Protein AF-A0A6I1L5E0-F1 (afdb_monomer_lite)

Structure (mmCIF, N/CA/C/O backbone):
data_AF-A0A6I1L5E0-F1
#
_entry.id   AF-A0A6I1L5E0-F1
#
loop_
_atom_site.group_PDB
_atom_site.id
_atom_site.type_symbol
_atom_site.label_atom_id
_atom_site.label_alt_id
_atom_site.label_comp_id
_atom_site.label_asym_id
_atom_site.label_entity_id
_atom_site.label_seq_id
_atom_site.pdbx_PDB_ins_code
_atom_site.Cartn_x
_atom_site.Cartn_y
_atom_site.Cartn_z
_atom_site.occupancy
_atom_site.B_iso_or_equiv
_atom_site.auth_seq_id
_atom_site.auth_comp_id
_atom_site.auth_asym_id
_atom_site.auth_atom_id
_atom_site.pdbx_PDB_model_num
ATOM 1 N N . MET A 1 1 ? 4.407 -18.622 -3.293 1.00 72.12 1 MET A N 1
ATOM 2 C CA . MET A 1 1 ? 4.106 -17.264 -2.795 1.00 72.12 1 MET A CA 1
ATOM 3 C C . MET A 1 1 ? 5.200 -16.865 -1.818 1.00 72.12 1 MET A C 1
ATOM 5 O O . MET A 1 1 ? 5.470 -17.625 -0.894 1.00 72.12 1 MET A O 1
ATOM 9 N N . ARG A 1 2 ? 5.888 -15.745 -2.059 1.00 82.50 2 ARG A N 1
ATOM 10 C CA . ARG A 1 2 ? 6.890 -15.226 -1.118 1.00 82.50 2 ARG A CA 1
ATOM 11 C C . ARG A 1 2 ? 6.158 -14.527 0.025 1.00 82.50 2 ARG A C 1
ATOM 13 O O . ARG A 1 2 ? 5.149 -13.871 -0.210 1.00 82.50 2 ARG A O 1
ATOM 20 N N . LYS A 1 3 ? 6.640 -14.697 1.256 1.00 89.31 3 LYS A N 1
ATOM 21 C CA . LYS A 1 3 ? 6.059 -14.018 2.417 1.00 89.31 3 LYS A CA 1
ATOM 22 C C . LYS A 1 3 ? 6.250 -12.508 2.258 1.00 89.31 3 LYS A C 1
ATOM 24 O O . LYS A 1 3 ? 7.385 -12.065 2.110 1.00 89.31 3 LYS A O 1
ATOM 29 N N . ILE A 1 4 ? 5.155 -11.756 2.315 1.00 93.00 4 ILE A N 1
ATOM 30 C CA . ILE A 1 4 ? 5.181 -10.293 2.390 1.00 93.00 4 ILE A CA 1
ATOM 31 C C . ILE A 1 4 ? 5.481 -9.924 3.843 1.00 93.00 4 ILE A C 1
ATOM 33 O O . ILE A 1 4 ? 4.806 -10.397 4.761 1.00 93.00 4 ILE A O 1
ATOM 37 N N . ILE A 1 5 ? 6.523 -9.125 4.055 1.00 93.06 5 ILE A N 1
ATOM 38 C CA . ILE A 1 5 ? 6.858 -8.559 5.362 1.00 93.06 5 ILE A CA 1
ATOM 39 C C . ILE A 1 5 ? 6.498 -7.081 5.279 1.00 93.06 5 ILE A C 1
ATOM 41 O O . ILE A 1 5 ? 7.127 -6.351 4.519 1.00 93.06 5 ILE A O 1
ATOM 45 N N . LYS A 1 6 ? 5.465 -6.666 6.019 1.00 93.44 6 LYS A N 1
ATOM 46 C CA . LYS A 1 6 ? 5.040 -5.265 6.055 1.00 93.44 6 LYS A CA 1
ATOM 47 C C . LYS A 1 6 ? 6.122 -4.415 6.719 1.00 93.44 6 LYS A C 1
ATOM 49 O O . LYS A 1 6 ? 6.609 -4.777 7.792 1.00 93.44 6 LYS A O 1
ATOM 54 N N . GLY A 1 7 ? 6.489 -3.326 6.061 1.00 91.44 7 GLY A N 1
ATOM 55 C CA . GLY A 1 7 ? 7.347 -2.283 6.594 1.00 91.44 7 GLY A CA 1
ATOM 56 C C . GLY A 1 7 ? 6.534 -1.142 7.192 1.00 91.44 7 GLY A C 1
ATOM 57 O O . GLY A 1 7 ? 5.343 -1.276 7.493 1.00 91.44 7 GLY A O 1
ATOM 58 N N . ASP A 1 8 ? 7.202 -0.005 7.347 1.00 92.50 8 ASP A N 1
ATOM 59 C CA . ASP A 1 8 ? 6.567 1.219 7.812 1.00 92.50 8 ASP A CA 1
ATOM 60 C C . ASP A 1 8 ? 5.629 1.787 6.742 1.00 92.50 8 ASP A C 1
ATOM 62 O O . ASP A 1 8 ? 5.907 1.742 5.540 1.00 92.50 8 ASP A O 1
ATOM 66 N N . GLU A 1 9 ? 4.503 2.346 7.186 1.00 93.50 9 GLU A N 1
ATOM 67 C CA . GLU A 1 9 ? 3.602 3.048 6.279 1.00 93.50 9 GLU A CA 1
ATOM 68 C C . GLU A 1 9 ? 4.277 4.298 5.686 1.00 93.50 9 GLU A C 1
ATOM 70 O O . GLU A 1 9 ? 5.071 4.962 6.361 1.00 93.50 9 GLU A O 1
ATOM 75 N N . PRO A 1 10 ? 3.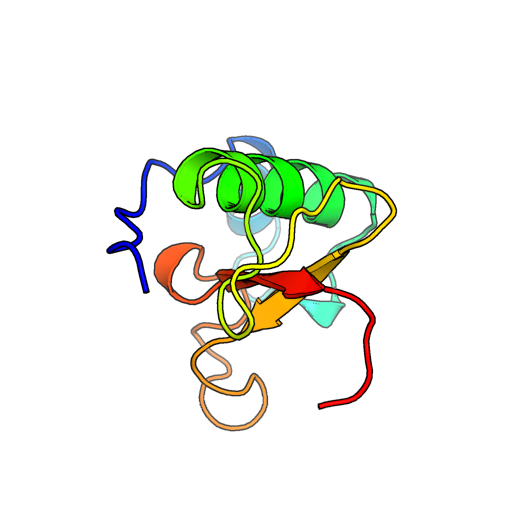965 4.665 4.430 1.00 96.06 10 PRO A N 1
ATOM 76 C CA . PRO A 1 10 ? 4.570 5.834 3.813 1.00 96.06 10 PRO A CA 1
ATOM 77 C C . PRO A 1 10 ? 4.178 7.112 4.574 1.00 96.06 10 PRO A C 1
ATOM 79 O O . PRO A 1 10 ? 3.004 7.275 4.930 1.00 96.06 10 PRO A O 1
ATOM 82 N N . PRO A 1 11 ? 5.101 8.081 4.743 1.00 96.38 11 PRO A N 1
ATOM 83 C CA . PRO A 1 11 ? 4.830 9.315 5.483 1.00 96.38 11 PRO A CA 1
ATOM 84 C C . PRO A 1 11 ? 3.614 10.097 4.973 1.00 96.38 11 PRO A C 1
ATOM 86 O O . PRO A 1 11 ? 2.920 10.748 5.755 1.00 96.38 11 PRO A O 1
ATOM 89 N N . THR A 1 12 ? 3.322 10.004 3.672 1.00 96.00 12 THR A N 1
ATOM 90 C CA . THR A 1 12 ? 2.147 10.627 3.046 1.00 96.00 12 THR A CA 1
ATOM 91 C C . THR A 1 12 ? 0.835 10.085 3.612 1.00 96.00 12 THR A C 1
ATOM 93 O O . THR A 1 12 ? -0.087 10.862 3.858 1.00 96.00 12 THR A O 1
ATOM 96 N N . LEU A 1 13 ? 0.751 8.779 3.882 1.00 96.50 13 LEU A N 1
ATOM 97 C CA . LEU A 1 13 ? -0.418 8.163 4.506 1.00 96.50 13 LEU A CA 1
ATOM 98 C C . LEU A 1 13 ? -0.514 8.548 5.986 1.00 96.50 13 LEU A C 1
ATOM 100 O O . LEU A 1 13 ? -1.595 8.925 6.439 1.00 96.50 13 LEU A O 1
ATOM 104 N N . THR A 1 14 ? 0.599 8.535 6.726 1.00 96.69 14 THR A N 1
ATOM 105 C CA . THR A 1 14 ? 0.622 8.961 8.137 1.00 96.69 14 THR A CA 1
ATOM 106 C C . THR A 1 14 ? 0.157 10.407 8.296 1.00 96.69 14 THR A C 1
ATOM 108 O O . THR A 1 14 ? -0.679 10.708 9.150 1.00 96.69 14 THR A O 1
ATOM 111 N N . GLN A 1 15 ? 0.677 11.319 7.470 1.00 96.88 15 GLN A N 1
ATOM 112 C CA . GLN A 1 15 ? 0.284 12.727 7.492 1.00 96.88 15 GLN A CA 1
ATOM 113 C C . GLN A 1 15 ? -1.194 12.890 7.135 1.00 96.88 15 GLN A C 1
ATOM 115 O O . GLN A 1 15 ? -1.914 13.623 7.816 1.00 96.88 15 GLN A O 1
ATOM 120 N N . TRP A 1 16 ? -1.663 12.173 6.113 1.00 97.44 16 TRP A N 1
ATOM 121 C CA . TRP A 1 16 ? -3.056 12.234 5.697 1.00 97.44 16 TRP A CA 1
ATOM 122 C C . TRP A 1 16 ? -4.011 11.727 6.783 1.00 97.44 16 TRP A C 1
ATOM 124 O O . TRP A 1 16 ? -5.006 12.395 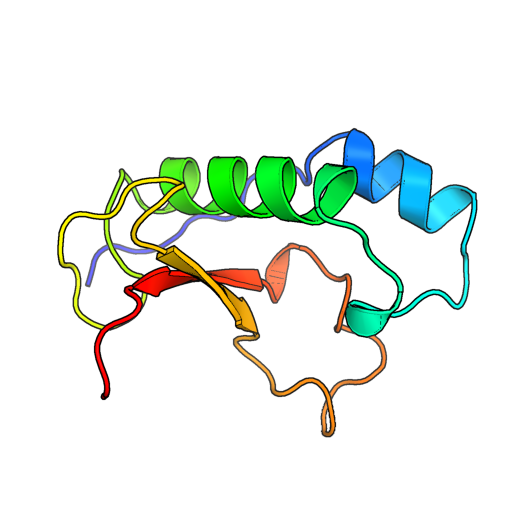7.056 1.00 97.44 16 TRP A O 1
ATOM 134 N N . LYS A 1 17 ? -3.691 10.618 7.465 1.00 96.06 17 LYS A N 1
ATOM 135 C CA . LYS A 1 17 ? -4.482 10.091 8.595 1.00 96.06 17 LYS A CA 1
ATOM 136 C C . LYS A 1 17 ? -4.596 11.088 9.743 1.00 96.06 17 LYS A C 1
ATOM 138 O O . LYS A 1 17 ? -5.656 11.216 10.344 1.00 96.06 17 LYS A O 1
ATOM 143 N N . ARG A 1 18 ? -3.510 11.809 10.047 1.00 96.19 18 ARG A N 1
ATOM 144 C CA . ARG A 1 18 ? -3.512 12.851 11.089 1.00 96.19 18 ARG A CA 1
ATOM 145 C C . ARG A 1 18 ? -4.428 14.016 10.724 1.00 96.19 18 ARG A C 1
ATOM 147 O O . ARG A 1 18 ? -5.119 14.530 11.596 1.00 96.19 18 ARG A O 1
ATOM 154 N N . ALA A 1 19 ? -4.436 14.417 9.454 1.00 96.69 19 ALA A N 1
ATOM 155 C CA . ALA A 1 19 ? -5.328 15.459 8.954 1.00 96.69 19 ALA A CA 1
ATOM 156 C C . ALA A 1 19 ? -6.786 14.979 8.815 1.00 96.69 19 ALA A C 1
ATOM 158 O O . ALA A 1 19 ? -7.704 15.785 8.938 1.00 96.69 19 ALA A O 1
ATOM 159 N N . ASN A 1 20 ? -7.003 13.676 8.604 1.00 96.19 20 ASN A N 1
ATOM 160 C CA . ASN A 1 20 ? -8.313 13.066 8.370 1.00 96.19 20 ASN A CA 1
ATOM 161 C C . ASN A 1 20 ? -8.552 11.882 9.329 1.00 96.19 20 ASN A C 1
ATOM 163 O O . ASN A 1 20 ? -8.520 10.729 8.895 1.00 96.19 20 ASN A O 1
ATOM 167 N N . PRO A 1 21 ? -8.836 12.125 10.624 1.00 93.56 21 PRO A N 1
ATOM 168 C CA . PRO A 1 21 ? -8.965 11.052 11.618 1.00 93.56 21 PRO A CA 1
ATOM 169 C C . PRO A 1 21 ? -10.082 10.037 11.330 1.00 93.56 21 PRO A C 1
ATOM 171 O O . PRO A 1 21 ? -10.028 8.909 11.809 1.00 93.56 21 PRO A O 1
ATOM 174 N N . GLN A 1 22 ? -11.102 10.438 10.565 1.00 93.62 22 GLN A N 1
ATOM 175 C CA . GLN A 1 22 ? -12.219 9.587 10.131 1.00 93.62 22 GLN A CA 1
ATOM 176 C C . GLN A 1 22 ? -12.164 9.253 8.632 1.00 93.62 22 GLN A C 1
ATOM 178 O O . GLN A 1 22 ? -13.109 8.675 8.093 1.00 93.62 22 GLN A O 1
ATOM 183 N N . GLY A 1 23 ? -11.081 9.644 7.959 1.00 93.81 23 GLY A N 1
ATOM 184 C CA . GLY A 1 23 ? -10.918 9.453 6.529 1.00 93.81 23 GLY A CA 1
ATOM 185 C C . GLY A 1 23 ? -10.815 7.975 6.161 1.00 93.81 23 GLY A C 1
ATOM 186 O O . GLY A 1 23 ? -10.200 7.171 6.865 1.00 93.81 23 GLY A O 1
ATOM 187 N N . ARG A 1 24 ? -11.411 7.623 5.027 1.00 95.44 24 ARG A N 1
ATOM 188 C CA . ARG A 1 24 ? -11.424 6.275 4.458 1.00 95.44 24 ARG A CA 1
ATOM 189 C C . ARG A 1 24 ? -10.586 6.225 3.188 1.00 95.44 24 ARG A C 1
ATOM 191 O O . ARG A 1 24 ? -10.250 7.246 2.597 1.00 95.44 24 ARG A O 1
ATOM 198 N N . TYR A 1 25 ? -10.280 5.017 2.719 1.00 95.94 25 TYR A N 1
ATOM 199 C CA . TYR A 1 25 ? -9.472 4.835 1.506 1.00 95.94 25 TYR A CA 1
ATOM 200 C C . TYR A 1 25 ? -10.054 5.546 0.273 1.00 95.94 25 TYR A C 1
ATOM 202 O O . TYR A 1 25 ? -9.316 6.109 -0.537 1.00 95.94 25 TYR A O 1
ATOM 210 N N . GLN A 1 26 ? -11.383 5.553 0.142 1.00 94.38 26 GLN A N 1
ATOM 211 C CA . GLN A 1 26 ? -12.090 6.250 -0.934 1.00 94.38 26 GLN A CA 1
ATOM 212 C C . GLN A 1 26 ? -11.800 7.760 -0.971 1.00 94.38 26 GLN A C 1
ATOM 214 O O . GLN A 1 26 ? -11.784 8.333 -2.057 1.00 94.38 26 GLN A O 1
ATOM 219 N N . ASP A 1 27 ? -11.485 8.364 0.178 1.00 95.88 27 ASP A N 1
ATOM 220 C CA . ASP A 1 27 ? -11.182 9.792 0.319 1.00 95.88 27 ASP A CA 1
ATOM 221 C C . ASP A 1 27 ? -9.721 10.114 -0.055 1.00 95.88 27 ASP A C 1
ATOM 223 O O . ASP A 1 27 ? -9.344 11.279 -0.188 1.00 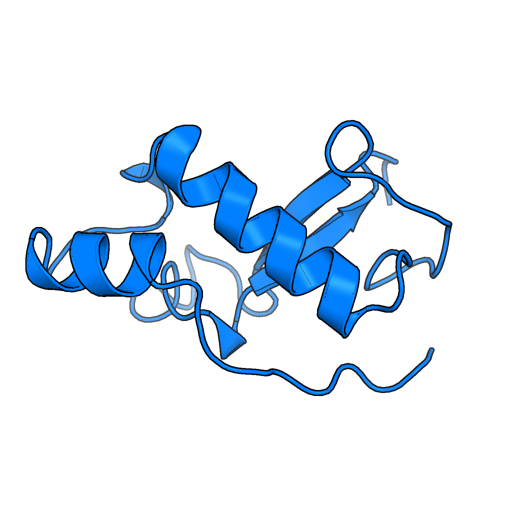95.88 27 ASP A O 1
ATOM 227 N N . LEU A 1 28 ? -8.875 9.091 -0.240 1.00 96.50 28 LEU A N 1
ATOM 228 C CA . LEU A 1 28 ? -7.505 9.265 -0.718 1.00 96.50 28 LEU A CA 1
ATOM 229 C C . LEU A 1 28 ? -7.492 9.645 -2.195 1.00 96.50 28 LEU A C 1
ATOM 231 O O . LEU A 1 28 ? -8.162 9.016 -3.018 1.00 96.50 28 LEU A O 1
ATOM 235 N N . THR A 1 29 ? -6.617 10.580 -2.548 1.00 96.31 29 THR A N 1
ATOM 236 C CA . THR A 1 29 ? -6.339 10.936 -3.941 1.00 96.31 29 THR A CA 1
ATOM 237 C C . THR A 1 29 ? -5.160 10.129 -4.489 1.00 96.31 29 THR A C 1
ATOM 239 O O . THR A 1 29 ? -4.502 9.370 -3.769 1.00 96.31 29 THR A O 1
ATOM 242 N N . HIS A 1 30 ? -4.852 10.307 -5.775 1.00 94.31 30 HIS A N 1
ATOM 243 C CA . HIS A 1 30 ? -3.687 9.679 -6.397 1.00 94.31 30 HIS A CA 1
ATOM 244 C C . HIS A 1 30 ? -2.369 10.003 -5.665 1.00 94.31 30 HIS A C 1
ATOM 246 O O . HIS A 1 30 ? -1.502 9.136 -5.569 1.00 94.31 30 HIS A O 1
ATOM 252 N N . GLU A 1 31 ? -2.248 11.200 -5.081 1.00 94.81 31 GLU A N 1
ATOM 253 C CA . GLU A 1 31 ? -1.054 11.635 -4.343 1.00 94.81 31 GLU A CA 1
ATOM 254 C C . GLU A 1 31 ? -0.760 10.774 -3.111 1.00 94.81 31 GLU A C 1
ATOM 256 O O . GLU A 1 31 ? 0.400 10.554 -2.777 1.00 94.81 31 GLU A O 1
ATOM 261 N N . GLN A 1 32 ? -1.794 10.252 -2.445 1.00 96.44 32 GLN A N 1
ATOM 262 C CA . GLN A 1 32 ? -1.619 9.324 -1.327 1.00 96.44 32 GLN A CA 1
ATOM 263 C C . GLN A 1 32 ? -1.582 7.871 -1.808 1.00 96.44 32 GLN A C 1
ATOM 265 O O . GLN A 1 32 ? -0.783 7.076 -1.315 1.00 96.44 32 GLN A O 1
ATOM 270 N N . ARG A 1 33 ? -2.418 7.507 -2.790 1.00 97.19 33 ARG A N 1
ATOM 271 C CA . ARG A 1 33 ? -2.526 6.119 -3.268 1.00 97.19 33 ARG A CA 1
ATOM 272 C C . ARG A 1 33 ? -1.250 5.622 -3.948 1.00 97.19 33 ARG A C 1
ATOM 274 O O . ARG A 1 33 ? -0.915 4.453 -3.768 1.00 97.19 33 ARG A O 1
ATOM 281 N N . SER A 1 34 ? -0.552 6.484 -4.689 1.00 97.31 34 SER A N 1
ATOM 282 C CA . SER A 1 34 ? 0.670 6.128 -5.421 1.00 97.31 34 SER A CA 1
ATOM 283 C C . SER A 1 34 ? 1.835 5.740 -4.487 1.00 97.31 34 SER A C 1
ATOM 285 O O . SER A 1 34 ? 2.317 4.613 -4.608 1.00 97.31 34 SER A O 1
ATOM 287 N N . PRO A 1 35 ? 2.217 6.541 -3.468 1.00 97.69 35 PRO A N 1
ATOM 288 C CA . PRO A 1 35 ? 3.219 6.132 -2.478 1.00 97.69 35 PRO A CA 1
ATOM 289 C C . PRO A 1 35 ? 2.863 4.850 -1.716 1.00 97.69 35 PRO A C 1
ATOM 291 O O . PRO A 1 35 ? 3.736 4.026 -1.460 1.00 97.69 35 PRO A O 1
ATOM 294 N N . ILE A 1 36 ? 1.580 4.644 -1.386 1.00 98.00 36 ILE A N 1
ATOM 295 C CA . ILE A 1 36 ? 1.111 3.395 -0.758 1.00 98.00 36 ILE A CA 1
ATOM 296 C C . ILE A 1 36 ? 1.368 2.203 -1.680 1.00 98.00 36 ILE A C 1
ATOM 298 O O . ILE A 1 36 ? 1.864 1.173 -1.227 1.00 98.00 36 ILE A O 1
ATOM 302 N N . ARG A 1 37 ? 1.053 2.345 -2.973 1.00 97.62 37 ARG A N 1
ATOM 303 C CA . ARG A 1 37 ? 1.292 1.299 -3.972 1.00 97.62 37 ARG A CA 1
ATOM 304 C C . ARG A 1 37 ? 2.772 0.989 -4.106 1.00 97.62 37 ARG A C 1
ATOM 306 O O . ARG A 1 37 ? 3.143 -0.178 -4.086 1.00 97.62 37 ARG A O 1
ATOM 313 N N . GLN A 1 38 ? 3.595 2.028 -4.219 1.00 97.75 38 GLN A N 1
ATOM 314 C CA . GLN A 1 38 ? 5.040 1.908 -4.359 1.00 97.75 38 GLN A CA 1
ATOM 315 C C . GLN A 1 38 ? 5.644 1.137 -3.179 1.00 97.75 38 GLN A C 1
ATOM 317 O O . GLN A 1 38 ? 6.351 0.156 -3.395 1.00 97.75 38 GLN A O 1
ATOM 322 N N . ALA A 1 39 ? 5.268 1.494 -1.947 1.00 97.75 39 ALA A N 1
ATOM 323 C CA . ALA A 1 39 ? 5.702 0.776 -0.751 1.00 97.75 39 ALA A CA 1
ATOM 324 C C . ALA A 1 39 ? 5.271 -0.704 -0.775 1.00 97.75 39 ALA A C 1
ATOM 326 O O . ALA A 1 39 ? 6.081 -1.590 -0.515 1.00 97.75 39 ALA A O 1
ATOM 327 N N . CYS A 1 40 ? 4.026 -1.003 -1.169 1.00 97.75 40 CYS A N 1
ATOM 328 C CA . CYS A 1 40 ? 3.563 -2.392 -1.290 1.00 97.75 40 CYS A CA 1
ATOM 329 C C . CYS A 1 40 ? 4.339 -3.181 -2.360 1.00 97.75 40 CYS A C 1
ATOM 331 O O . CYS A 1 40 ? 4.659 -4.350 -2.158 1.00 97.75 40 CYS A O 1
ATOM 333 N N . ILE A 1 41 ? 4.652 -2.566 -3.505 1.00 97.00 41 ILE A N 1
ATOM 334 C CA . ILE A 1 41 ? 5.452 -3.194 -4.570 1.00 97.00 41 ILE A CA 1
ATOM 335 C C . ILE A 1 41 ? 6.849 -3.546 -4.046 1.00 97.00 41 ILE A C 1
ATOM 337 O O . ILE A 1 41 ? 7.342 -4.640 -4.323 1.00 97.00 41 ILE A O 1
ATOM 341 N N . GLU A 1 42 ? 7.473 -2.659 -3.271 1.00 96.50 42 GLU A N 1
ATOM 342 C CA . GLU A 1 42 ? 8.791 -2.884 -2.667 1.00 96.50 42 GLU A CA 1
ATOM 343 C C . GLU A 1 42 ? 8.769 -4.044 -1.662 1.00 96.50 42 GLU A C 1
ATOM 345 O O . GLU A 1 42 ? 9.583 -4.965 -1.775 1.00 96.50 42 GLU A O 1
ATOM 350 N N . GLU A 1 43 ? 7.785 -4.072 -0.755 1.00 95.94 43 GLU A N 1
ATOM 351 C CA . GLU A 1 43 ? 7.558 -5.182 0.190 1.00 95.94 43 GLU A CA 1
ATOM 352 C C . GLU A 1 43 ? 7.328 -6.525 -0.518 1.00 95.94 43 GLU A C 1
ATOM 354 O O . GLU A 1 43 ? 7.664 -7.594 -0.002 1.00 95.94 43 GLU A O 1
ATOM 359 N N . GLN A 1 44 ? 6.743 -6.474 -1.713 1.00 96.62 44 GLN A N 1
ATOM 360 C CA . GLN A 1 44 ? 6.420 -7.635 -2.532 1.00 96.62 44 GLN A CA 1
ATOM 361 C C . GLN A 1 44 ? 7.510 -7.979 -3.554 1.00 96.62 44 GLN A C 1
ATOM 363 O O . GLN A 1 44 ? 7.328 -8.897 -4.357 1.00 96.62 44 GLN A O 1
ATOM 368 N N . HIS A 1 45 ? 8.647 -7.278 -3.530 1.00 95.81 45 HIS A N 1
ATOM 369 C CA . HIS A 1 45 ? 9.757 -7.463 -4.465 1.00 95.81 45 HIS A CA 1
ATOM 370 C C . HIS A 1 45 ? 9.350 -7.328 -5.943 1.00 95.81 45 HIS A C 1
ATOM 372 O O . HIS A 1 45 ? 9.841 -8.069 -6.795 1.00 95.81 45 HIS A O 1
ATOM 378 N N . GLY A 1 46 ? 8.433 -6.410 -6.253 1.00 95.94 46 GLY A N 1
ATOM 379 C CA . GLY A 1 46 ? 7.953 -6.199 -7.617 1.00 95.94 46 GLY A CA 1
ATOM 380 C C . GLY A 1 46 ? 6.946 -7.241 -8.103 1.00 95.94 46 GLY A C 1
ATOM 381 O O . GLY A 1 46 ? 6.710 -7.318 -9.304 1.00 95.94 46 GLY A O 1
ATOM 382 N N . LEU A 1 47 ? 6.373 -8.065 -7.218 1.00 96.31 47 LEU A N 1
ATOM 383 C CA . LEU A 1 47 ? 5.455 -9.148 -7.588 1.00 96.31 47 LEU A CA 1
ATOM 384 C C . LEU A 1 47 ? 4.031 -8.883 -7.093 1.00 96.31 47 LEU A C 1
ATOM 386 O O . LEU A 1 47 ? 3.830 -8.352 -6.010 1.00 96.31 47 LEU A O 1
ATOM 390 N N . CYS A 1 48 ? 3.022 -9.300 -7.853 1.00 95.94 48 CYS A N 1
ATOM 391 C CA . CYS A 1 48 ? 1.625 -9.271 -7.422 1.00 95.94 48 CYS A CA 1
ATOM 392 C C . CYS A 1 48 ? 1.400 -10.174 -6.199 1.00 95.94 48 CYS A C 1
ATOM 394 O O . CYS A 1 48 ? 1.852 -11.324 -6.179 1.00 95.94 48 CYS A O 1
ATOM 396 N N . ALA A 1 49 ? 0.634 -9.679 -5.221 1.00 95.19 49 ALA A N 1
ATOM 397 C CA . ALA A 1 49 ? 0.335 -10.390 -3.978 1.00 95.19 49 ALA A CA 1
ATOM 398 C C . ALA A 1 49 ? -0.357 -11.752 -4.184 1.00 95.19 49 ALA A C 1
ATOM 400 O O . ALA A 1 49 ? -0.165 -12.662 -3.378 1.00 95.19 49 ALA A O 1
ATOM 401 N N . TYR A 1 50 ? -1.121 -11.921 -5.270 1.00 93.50 50 TYR A N 1
ATOM 402 C CA . TYR A 1 50 ? -1.877 -13.154 -5.530 1.00 93.50 50 TYR A CA 1
ATOM 403 C C . TYR A 1 50 ? -1.241 -14.035 -6.601 1.00 93.50 50 TYR A C 1
ATOM 405 O O . TYR A 1 50 ? -0.952 -15.202 -6.349 1.00 93.50 50 TYR A O 1
ATOM 413 N N . CYS A 1 51 ? -1.011 -13.491 -7.799 1.00 93.12 51 CYS A N 1
ATOM 414 C CA . CYS A 1 51 ? -0.560 -14.277 -8.950 1.00 93.12 51 CYS A CA 1
ATOM 415 C C . CYS A 1 51 ? 0.965 -14.301 -9.121 1.00 93.12 51 CYS A C 1
ATOM 417 O O . CYS A 1 51 ? 1.459 -14.944 -10.047 1.00 93.12 51 CYS A O 1
ATOM 419 N N . CYS A 1 52 ? 1.709 -13.573 -8.279 1.00 93.69 52 CYS A N 1
ATOM 420 C CA . CYS A 1 52 ? 3.171 -13.466 -8.313 1.00 93.69 52 CYS A CA 1
ATOM 421 C C . CYS A 1 52 ? 3.768 -13.014 -9.663 1.00 93.69 52 CYS A C 1
ATOM 423 O O . CYS A 1 52 ? 4.957 -13.217 -9.893 1.00 93.69 52 CYS A O 1
ATOM 425 N N . HIS A 1 53 ? 2.982 -12.398 -10.550 1.00 92.88 53 HIS A N 1
ATOM 426 C CA . HIS A 1 53 ? 3.508 -11.771 -11.763 1.00 92.88 53 HIS A CA 1
ATOM 427 C C . HIS A 1 53 ? 4.243 -10.478 -11.432 1.00 92.88 53 HIS A C 1
ATOM 429 O O . HIS A 1 53 ? 3.889 -9.799 -10.468 1.00 92.88 53 HIS A O 1
ATOM 435 N N . ALA A 1 54 ? 5.231 -10.130 -12.255 1.00 95.88 54 ALA A N 1
ATOM 436 C CA . ALA A 1 54 ? 5.904 -8.846 -12.157 1.00 95.88 54 ALA A CA 1
ATOM 437 C C . ALA A 1 54 ? 4.900 -7.700 -12.342 1.00 95.88 54 ALA A C 1
ATOM 439 O O . ALA A 1 54 ? 4.080 -7.725 -13.261 1.00 95.88 54 ALA A O 1
ATOM 440 N N . ILE A 1 55 ? 4.979 -6.711 -11.460 1.00 96.94 55 ILE A N 1
ATOM 441 C CA . ILE A 1 55 ? 4.150 -5.514 -11.478 1.00 96.94 55 ILE A CA 1
ATOM 442 C C . ILE A 1 55 ? 5.008 -4.269 -11.283 1.00 96.94 55 ILE A C 1
ATOM 444 O O . ILE A 1 55 ? 6.059 -4.279 -10.647 1.00 96.94 55 ILE A O 1
ATOM 448 N N . THR A 1 56 ? 4.504 -3.176 -11.824 1.00 96.50 56 THR A N 1
ATOM 449 C CA . THR A 1 56 ? 5.015 -1.816 -11.685 1.00 96.50 56 THR A CA 1
ATOM 450 C C . THR A 1 56 ? 3.901 -0.932 -11.140 1.00 96.50 56 THR A C 1
ATOM 452 O O . THR A 1 56 ? 2.750 -1.365 -11.031 1.00 96.50 56 THR A O 1
ATOM 455 N N . LEU A 1 57 ? 4.216 0.324 -10.833 1.00 95.94 57 LEU A N 1
ATOM 456 C CA . LEU A 1 57 ? 3.226 1.292 -10.369 1.00 95.94 57 LEU A CA 1
ATOM 457 C C . LEU A 1 57 ? 2.042 1.441 -11.346 1.00 95.94 57 LEU A C 1
ATOM 459 O O . LEU A 1 57 ? 0.897 1.531 -10.903 1.00 95.94 57 LEU A O 1
ATOM 463 N N . ASP A 1 58 ? 2.317 1.386 -12.652 1.00 94.69 58 ASP A N 1
ATOM 464 C CA . ASP A 1 58 ? 1.325 1.556 -13.724 1.00 94.69 58 ASP A CA 1
ATOM 465 C C . ASP A 1 58 ? 0.525 0.279 -14.032 1.00 94.69 58 ASP A C 1
ATOM 467 O O . ASP A 1 58 ? -0.599 0.342 -14.526 1.00 94.69 58 ASP A O 1
ATOM 471 N N . SER A 1 59 ? 1.084 -0.898 -13.731 1.00 95.06 59 SER A N 1
ATOM 472 C CA . SER A 1 59 ? 0.457 -2.205 -14.007 1.00 95.06 59 SER A CA 1
ATOM 473 C C . SER A 1 59 ? -0.205 -2.841 -12.779 1.00 95.06 59 SER A C 1
ATOM 475 O O . SER A 1 59 ? -0.617 -4.006 -12.816 1.00 95.06 59 SER A O 1
ATOM 477 N N . SER A 1 60 ? -0.339 -2.078 -11.693 1.00 96.38 60 SER A N 1
ATOM 478 C CA . SER A 1 60 ? -0.945 -2.538 -10.446 1.00 96.38 60 SER A CA 1
ATOM 479 C C . SER A 1 60 ? -1.895 -1.523 -9.821 1.00 96.38 60 SER A C 1
ATOM 481 O O . SER A 1 60 ? -1.932 -0.348 -10.184 1.00 96.38 60 SER A O 1
ATOM 483 N N . HIS A 1 61 ? -2.660 -1.998 -8.847 1.00 96.56 61 HIS A N 1
ATOM 484 C CA . HIS A 1 61 ? -3.516 -1.209 -7.976 1.00 96.56 61 HIS A CA 1
ATOM 485 C C . HIS A 1 61 ? -3.332 -1.643 -6.522 1.00 96.56 61 HIS A C 1
ATOM 487 O O . HIS A 1 61 ? -2.744 -2.687 -6.231 1.00 96.56 61 HIS A O 1
ATOM 493 N N . ASN A 1 62 ? -3.833 -0.821 -5.604 1.00 97.38 62 ASN A N 1
ATOM 494 C CA . ASN A 1 62 ? -3.843 -1.156 -4.188 1.00 97.38 62 ASN A CA 1
ATOM 495 C C . ASN A 1 62 ? -5.075 -2.020 -3.950 1.00 97.38 62 ASN A C 1
ATOM 497 O O . ASN A 1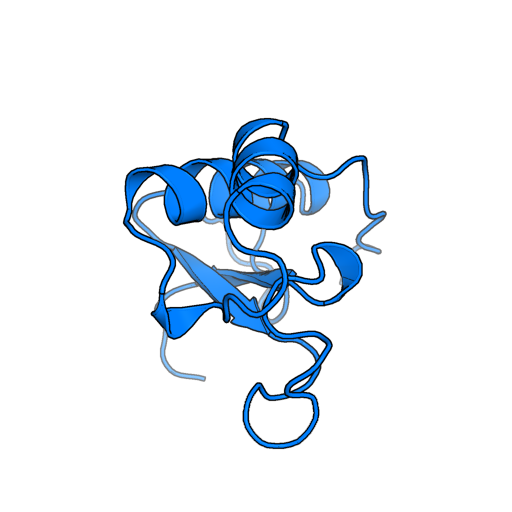 62 ? -6.176 -1.631 -4.337 1.00 97.38 62 ASN A O 1
ATOM 501 N N . GLU A 1 63 ? -4.877 -3.153 -3.309 1.00 96.44 63 GLU A N 1
ATOM 502 C CA . GLU A 1 63 ? -5.922 -4.090 -2.942 1.00 96.44 63 GLU A CA 1
ATOM 503 C C . GLU A 1 63 ? -5.970 -4.219 -1.423 1.00 96.44 63 GLU A C 1
ATOM 505 O O . GLU A 1 63 ? -4.934 -4.146 -0.751 1.00 96.44 63 GLU A O 1
ATOM 510 N N . HIS A 1 64 ? -7.172 -4.423 -0.891 1.00 96.81 64 HIS A N 1
ATOM 511 C CA . HIS A 1 64 ? -7.380 -4.660 0.529 1.00 96.81 64 HIS A CA 1
ATOM 512 C C . HIS A 1 64 ? -7.468 -6.157 0.808 1.00 96.81 64 HIS A C 1
ATOM 514 O O . HIS A 1 64 ? -8.251 -6.871 0.186 1.00 96.81 64 HIS A O 1
ATOM 520 N N . VAL A 1 65 ? -6.680 -6.643 1.769 1.00 95.25 65 VAL A N 1
ATOM 521 C CA . VAL A 1 65 ? -6.708 -8.061 2.164 1.00 95.25 65 VAL A CA 1
ATOM 522 C C . VAL A 1 65 ? -8.046 -8.400 2.826 1.00 95.25 65 VAL A C 1
ATOM 524 O O . VAL A 1 65 ? -8.685 -9.390 2.472 1.00 95.25 65 VAL A O 1
ATOM 527 N N . GLU A 1 66 ? -8.498 -7.547 3.743 1.00 95.81 66 GLU A N 1
ATOM 528 C CA . GLU A 1 66 ? -9.862 -7.525 4.264 1.00 95.81 66 GLU A CA 1
ATOM 529 C C . GLU A 1 66 ? -10.673 -6.449 3.552 1.00 95.81 66 GLU A C 1
ATOM 531 O O . GLU A 1 66 ? -10.301 -5.273 3.555 1.00 95.81 66 GLU A O 1
ATOM 536 N N . ALA A 1 67 ? -11.800 -6.862 2.968 1.00 94.50 67 ALA A N 1
ATOM 537 C CA . ALA A 1 67 ? -12.662 -6.003 2.169 1.00 94.50 67 ALA A CA 1
ATOM 538 C C . ALA A 1 67 ? -13.080 -4.730 2.923 1.00 94.50 67 ALA A C 1
ATOM 540 O O . ALA A 1 67 ? -13.451 -4.774 4.099 1.00 94.50 67 ALA A O 1
ATOM 541 N N . GLN A 1 68 ? -13.089 -3.601 2.211 1.00 93.19 68 GLN A N 1
ATOM 542 C CA . GLN A 1 68 ? -13.393 -2.288 2.788 1.00 93.19 68 GLN A CA 1
ATOM 543 C C . GLN A 1 68 ? -14.779 -2.230 3.450 1.00 93.19 68 GLN A C 1
ATOM 545 O O . GLN A 1 68 ? -14.923 -1.612 4.506 1.00 93.19 68 GLN A O 1
ATOM 550 N N . ASP A 1 69 ? -15.772 -2.916 2.877 1.00 91.81 69 ASP A N 1
ATOM 551 C CA . ASP A 1 69 ? -17.144 -2.950 3.399 1.00 91.81 69 ASP A CA 1
ATOM 552 C C . ASP A 1 69 ? -17.241 -3.687 4.745 1.00 91.81 69 ASP A C 1
ATOM 554 O O . ASP A 1 69 ? -17.993 -3.273 5.631 1.00 91.81 69 ASP A O 1
ATOM 558 N N . GLY A 1 70 ? -16.449 -4.753 4.913 1.00 89.94 70 GLY A N 1
ATOM 559 C CA . GLY A 1 70 ? -16.410 -5.575 6.126 1.00 89.94 70 GLY A CA 1
ATOM 560 C C . GLY A 1 70 ? -15.468 -5.043 7.210 1.00 89.94 70 GLY A C 1
ATOM 561 O O . GLY A 1 70 ? -15.687 -5.307 8.389 1.00 89.94 70 GLY A O 1
ATOM 562 N N . ALA A 1 71 ? -14.450 -4.268 6.828 1.00 92.12 71 ALA A N 1
ATOM 563 C CA . ALA A 1 71 ? -13.414 -3.750 7.722 1.00 92.12 71 ALA A CA 1
ATOM 564 C C . ALA A 1 71 ? -13.213 -2.235 7.536 1.00 92.12 71 ALA A C 1
ATOM 566 O O . ALA A 1 71 ? -12.128 -1.753 7.199 1.00 92.12 71 ALA A O 1
ATOM 567 N N . GLN A 1 72 ? -14.270 -1.453 7.775 1.00 88.62 72 GLN A N 1
ATOM 568 C CA . GLN A 1 72 ? -14.278 0.000 7.535 1.00 88.62 72 GLN A CA 1
ATOM 569 C C . GLN A 1 72 ? -13.183 0.761 8.309 1.00 88.62 72 GLN A C 1
ATOM 571 O O . GLN A 1 72 ? -12.659 1.765 7.826 1.00 88.62 72 GLN A O 1
ATOM 576 N N . ASN A 1 73 ? -12.791 0.264 9.486 1.00 89.12 73 ASN A N 1
ATOM 577 C CA . ASN A 1 73 ? -11.709 0.811 10.312 1.00 89.12 73 ASN A CA 1
ATOM 578 C C . ASN A 1 73 ? -10.299 0.491 9.784 1.00 89.12 73 ASN A C 1
ATOM 580 O O . ASN A 1 73 ? -9.323 1.042 10.287 1.00 89.12 73 ASN A O 1
ATOM 584 N N . ARG A 1 74 ? -10.177 -0.383 8.780 1.00 94.38 74 ARG A N 1
ATOM 585 C CA . ARG A 1 74 ? -8.900 -0.843 8.213 1.00 94.38 74 ARG A CA 1
ATOM 586 C C . ARG A 1 74 ? -8.703 -0.435 6.760 1.00 94.38 74 ARG A C 1
ATOM 588 O O . ARG A 1 74 ? -7.738 -0.852 6.127 1.00 94.38 74 ARG A O 1
ATOM 595 N N . THR A 1 75 ? -9.583 0.408 6.223 1.00 95.9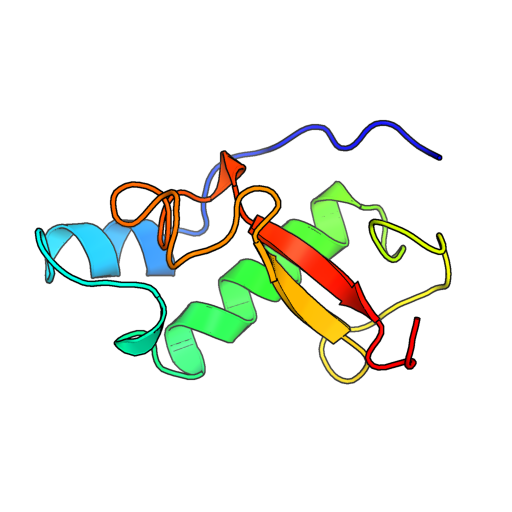4 75 THR A N 1
ATOM 596 C CA . THR A 1 75 ? -9.480 0.882 4.833 1.00 95.94 75 THR A CA 1
ATOM 597 C C . THR A 1 75 ? -8.183 1.657 4.588 1.00 95.94 75 THR A C 1
ATOM 599 O O . THR A 1 75 ? -7.592 1.559 3.518 1.00 95.94 75 THR A O 1
ATOM 602 N N . VAL A 1 76 ? -7.688 2.377 5.592 1.00 96.38 76 VAL A N 1
ATOM 603 C CA . VAL A 1 76 ? -6.415 3.110 5.529 1.00 96.38 76 VAL A CA 1
ATOM 604 C C . VAL A 1 76 ? -5.311 2.458 6.360 1.00 96.38 76 VAL A C 1
ATOM 606 O O . VAL A 1 76 ? -4.222 3.006 6.471 1.00 96.38 76 VAL A O 1
ATOM 609 N N . ASP A 1 77 ? -5.552 1.291 6.955 1.00 96.44 77 ASP A N 1
ATOM 610 C CA . ASP A 1 77 ? -4.522 0.522 7.653 1.00 96.44 77 ASP A CA 1
ATOM 611 C C . ASP A 1 77 ? -3.549 -0.067 6.624 1.00 96.44 77 ASP A C 1
ATOM 613 O O . ASP A 1 77 ? -3.926 -0.912 5.816 1.00 96.44 77 ASP A O 1
ATOM 617 N N . PHE A 1 78 ? -2.291 0.382 6.642 1.00 97.00 78 PHE A N 1
ATOM 618 C CA . PHE A 1 78 ? -1.299 -0.045 5.658 1.00 97.00 78 PHE A CA 1
ATOM 619 C C . PHE A 1 78 ? -1.019 -1.550 5.727 1.00 97.00 78 PHE A C 1
ATOM 621 O O . PHE A 1 78 ? -0.732 -2.162 4.700 1.00 97.00 78 PHE A O 1
ATOM 628 N N . SER A 1 79 ? -1.169 -2.174 6.902 1.00 96.19 79 SER A N 1
ATOM 629 C CA . SER A 1 79 ? -1.025 -3.627 7.057 1.00 96.19 79 SER A CA 1
ATOM 630 C C . SER A 1 79 ? -2.098 -4.420 6.302 1.00 96.19 79 SER A C 1
ATOM 632 O O . SER A 1 79 ? -1.882 -5.585 5.977 1.00 96.19 79 SER A O 1
ATOM 634 N N . ASN A 1 80 ? -3.226 -3.778 5.984 1.00 97.06 80 ASN A N 1
ATOM 635 C CA . ASN A 1 80 ? -4.338 -4.352 5.238 1.00 97.06 80 ASN A CA 1
ATOM 636 C C . ASN A 1 80 ? -4.262 -4.067 3.725 1.00 97.06 80 ASN A C 1
ATOM 638 O O . ASN A 1 80 ? -5.179 -4.430 2.994 1.00 97.06 80 ASN A O 1
ATOM 642 N N . ILE A 1 81 ? -3.205 -3.403 3.243 1.00 97.56 81 ILE A N 1
ATOM 643 C CA . ILE A 1 81 ? -3.068 -3.004 1.838 1.00 97.56 81 ILE A CA 1
ATOM 644 C C . ILE A 1 81 ? -1.884 -3.730 1.194 1.00 97.56 81 ILE A C 1
ATOM 646 O O . ILE A 1 81 ? -0.789 -3.794 1.763 1.00 97.56 81 ILE A O 1
ATOM 650 N N . VAL A 1 82 ? -2.117 -4.248 -0.011 1.00 97.50 82 VAL A N 1
ATOM 651 C CA . VAL A 1 82 ? -1.136 -4.919 -0.876 1.00 97.50 82 VAL A CA 1
ATOM 652 C C . VAL A 1 82 ? -1.225 -4.382 -2.308 1.00 97.50 82 VAL A C 1
ATOM 654 O O . VAL A 1 82 ? -2.197 -3.721 -2.669 1.00 97.50 82 VAL A O 1
ATOM 657 N N . ALA A 1 83 ? -0.226 -4.658 -3.146 1.00 97.44 83 ALA A N 1
ATOM 658 C CA . ALA A 1 83 ? -0.275 -4.354 -4.575 1.00 97.44 83 ALA A CA 1
ATOM 659 C C . ALA A 1 83 ? -0.705 -5.589 -5.385 1.00 97.44 83 ALA A C 1
ATOM 661 O O . ALA A 1 83 ? -0.118 -6.671 -5.270 1.00 97.44 83 ALA A O 1
ATOM 662 N N . SER A 1 84 ? -1.712 -5.423 -6.238 1.00 96.62 84 SER A N 1
ATOM 663 C CA . SER A 1 84 ? -2.239 -6.471 -7.116 1.00 96.62 84 SER A CA 1
ATOM 664 C C . SER A 1 84 ? -2.170 -6.033 -8.575 1.00 96.62 84 SER A C 1
ATOM 666 O O . SER A 1 84 ? -2.295 -4.850 -8.883 1.00 96.62 84 SER A O 1
ATOM 668 N N . CYS A 1 85 ? -1.947 -6.976 -9.490 1.00 95.38 85 CYS A N 1
ATOM 669 C CA . CYS A 1 85 ? -1.970 -6.700 -10.925 1.00 95.38 85 CYS A CA 1
ATOM 670 C C . CYS A 1 85 ? -3.386 -6.353 -11.402 1.00 95.38 85 CYS A C 1
ATOM 672 O O . CYS A 1 85 ? -4.368 -6.834 -10.845 1.00 95.38 85 CYS A O 1
ATOM 674 N N . ASN A 1 86 ? -3.491 -5.618 -12.507 1.00 88.56 86 ASN A N 1
ATOM 675 C CA . ASN A 1 86 ? -4.780 -5.263 -13.120 1.00 88.56 86 ASN A CA 1
ATOM 676 C C . ASN A 1 86 ? -5.440 -6.404 -13.919 1.00 88.56 86 ASN A C 1
ATOM 678 O O . ASN A 1 86 ? -6.455 -6.186 -14.577 1.00 88.56 86 ASN A O 1
ATOM 682 N N . HIS A 1 87 ? -4.861 -7.606 -13.917 1.00 79.12 87 HIS A N 1
ATOM 683 C CA . HIS A 1 87 ? -5.457 -8.747 -14.602 1.00 79.12 87 HIS A CA 1
ATOM 684 C C . HIS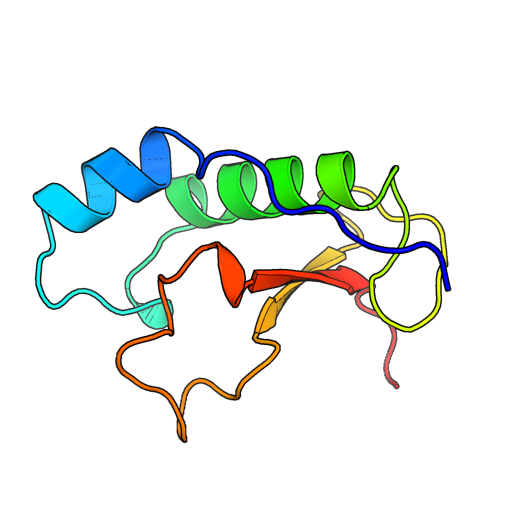 A 1 87 ? -6.718 -9.194 -13.863 1.00 79.12 87 HIS A C 1
ATOM 686 O O . HIS A 1 87 ? -6.738 -9.242 -12.631 1.00 79.12 87 HIS A O 1
ATOM 692 N N . ALA A 1 88 ? -7.759 -9.540 -14.621 1.00 60.50 88 ALA A N 1
ATOM 693 C CA . ALA A 1 88 ? -8.909 -10.230 -14.057 1.00 60.50 88 ALA A CA 1
ATOM 694 C C . ALA A 1 88 ? -8.434 -11.537 -13.399 1.00 60.50 88 ALA A C 1
ATOM 696 O O . ALA A 1 88 ? -7.571 -12.228 -13.951 1.00 60.50 88 ALA A O 1
ATOM 697 N N . LYS A 1 89 ? -8.955 -11.811 -12.199 1.00 52.25 89 LYS A N 1
ATOM 698 C CA . LYS A 1 89 ? -8.752 -13.085 -11.501 1.00 52.25 89 LYS A CA 1
ATOM 699 C C . LYS A 1 89 ? -9.324 -14.244 -12.308 1.00 52.25 89 LYS A C 1
ATOM 701 O O . LYS A 1 89 ? -10.378 -14.038 -12.950 1.00 52.25 89 LYS A O 1
#

Sequence (89 aa):
MRKIIKGDEPPTLTQWKRANPQGRYQDLTHEQRSPIRQACIEEQHGLCAYCCHAITLDSSHNEHVEAQDGAQNRTVDFSNIVASCNHAK

Radius of gyration: 12.48 Å; chains: 1; bounding box: 27×33×26 Å

Secondary structure (DSSP, 8-state):
-PPP---PPPHHHHHHHHH-TT--GGG--HHHHHHHHHHHHHHTTTB-TTT--B--STTEEEEESS-TTT-GGGTT-GGGEEEEESS--

Foldseek 3Di:
DDDQDQDDADVLLVVVCVVPVLDALVNDDCVRQLSLAVSQCVSLVQAAPPPGDGHDSVQWGKDFQDDCVRCVVCRSPSVRIHIHGPDDD

pLDDT: mean 93.82, std 6.9, range [52.25, 98.0]